Protein AF-A0AAN9YPL6-F1 (afdb_monomer_lite)

Organism: NCBI:txid117547

Radius of gyration: 16.6 Å; chains: 1; bounding box: 45×39×54 Å

Secondary structure (DSSP, 8-state):
--PPP----S-EEEEEEEEEEE-SS-EEEEEEEEE-TTSS------STTS---PPPPPEEEEEEEETT-S-S-EEPEE----TTS----TTEEEEEEEEGGGTTSSSEEEEEEEEEEETTTTEEEEEEEEEEESS-S-EEEEEEEEEE---

Sequence (151 aa):
MKAAASTGSLYVWQATDFSFGCGSAACGIGFNVTAPAGYIAPSSSTSTSNPTTSPAPAFDVQCGVQYGVSAPWTDCTPNGAPEGGYETSSDSKVQVRWDAGNGTAPPYRVRVSHTWYDGAAGARWNATGEGSSAGAADFEVRGTRLVGEVT

Foldseek 3Di:
DDPDPDPAFQFKKKKFQWDWDDDPPWIKIKIKIWDAWQSPPFDPDPDPPDFTDDTHAIAIWIAMDIFPDPDQKAWTHGPDAPPPDDPPPVFKTKIKGWDCPVPSAPFTKMKMKIWGADPVRRWIKIWMFIWTDNPDRMIMTGTDDMDIDDD

Structure (mmCIF, N/CA/C/O backbone):
data_AF-A0AAN9YPL6-F1
#
_entry.id   AF-A0AAN9YPL6-F1
#
loop_
_atom_site.group_PDB
_atom_site.id
_atom_site.type_symbol
_atom_site.label_atom_id
_atom_site.label_alt_id
_atom_site.label_comp_id
_atom_site.label_asym_id
_atom_site.label_entity_id
_atom_site.label_seq_id
_atom_site.pdbx_PDB_ins_code
_atom_site.Cartn_x
_atom_site.Cartn_y
_atom_site.Cartn_z
_atom_site.occupancy
_atom_site.B_iso_or_equiv
_atom_site.auth_seq_id
_atom_site.auth_comp_id
_atom_site.auth_asym_id
_atom_site.auth_atom_id
_atom_site.pdbx_PDB_model_num
ATOM 1 N N . MET A 1 1 ? 21.391 -26.956 12.792 1.00 34.75 1 MET A N 1
ATOM 2 C CA . MET A 1 1 ? 20.987 -25.866 11.877 1.00 34.75 1 MET A CA 1
ATOM 3 C C . MET A 1 1 ? 19.817 -25.154 12.538 1.00 34.75 1 MET A C 1
ATOM 5 O O . MET A 1 1 ? 18.799 -25.791 12.765 1.00 34.75 1 MET A O 1
ATOM 9 N N . LYS A 1 2 ? 20.002 -23.915 13.004 1.00 29.50 2 LYS A N 1
ATOM 10 C CA . LYS A 1 2 ? 18.977 -23.173 13.753 1.00 29.50 2 LYS A CA 1
ATOM 11 C C . LYS A 1 2 ? 18.117 -22.439 12.724 1.00 29.50 2 LYS A C 1
ATOM 13 O O . LYS A 1 2 ? 18.630 -21.555 12.046 1.00 29.50 2 LYS A O 1
ATOM 18 N N . ALA A 1 3 ? 16.867 -22.865 12.551 1.00 34.19 3 ALA A N 1
ATOM 19 C CA . ALA A 1 3 ? 15.905 -22.156 11.718 1.00 34.19 3 ALA A CA 1
ATOM 20 C C . ALA A 1 3 ? 15.784 -20.717 12.241 1.00 34.19 3 ALA A C 1
ATOM 22 O O . ALA A 1 3 ? 15.551 -20.510 13.435 1.00 34.19 3 ALA A O 1
ATOM 23 N N . ALA A 1 4 ? 16.013 -19.733 11.371 1.00 36.88 4 ALA A N 1
ATOM 24 C CA . ALA A 1 4 ? 15.697 -18.350 11.682 1.00 36.88 4 ALA A CA 1
ATOM 25 C C . ALA A 1 4 ? 14.187 -18.284 11.935 1.00 36.88 4 ALA A C 1
ATOM 27 O O . ALA A 1 4 ? 13.402 -18.728 11.099 1.00 36.88 4 ALA A O 1
ATOM 28 N N . ALA A 1 5 ? 13.796 -17.805 13.116 1.00 38.62 5 ALA A N 1
ATOM 29 C CA . ALA A 1 5 ? 12.400 -17.579 13.441 1.00 38.62 5 ALA A CA 1
ATOM 30 C C . ALA A 1 5 ? 11.801 -16.682 12.354 1.00 38.62 5 ALA A C 1
ATOM 32 O O . ALA A 1 5 ? 12.298 -15.581 12.119 1.00 38.62 5 ALA A O 1
ATOM 33 N N . SER A 1 6 ? 10.759 -17.161 11.673 1.00 42.84 6 SER A N 1
ATOM 34 C CA . SER A 1 6 ? 9.918 -16.286 10.873 1.00 42.84 6 SER A CA 1
ATOM 35 C C . SER A 1 6 ? 9.324 -15.273 11.841 1.00 42.84 6 SER A C 1
ATOM 37 O O . SER A 1 6 ? 8.481 -15.631 12.666 1.00 42.84 6 SER A O 1
ATOM 39 N N . THR A 1 7 ? 9.787 -14.030 11.792 1.00 45.25 7 THR A N 1
ATOM 40 C CA . THR A 1 7 ? 9.077 -12.911 12.402 1.00 45.25 7 THR A CA 1
ATOM 41 C C . THR A 1 7 ? 7.713 -12.870 11.716 1.00 45.25 7 THR A C 1
ATOM 43 O O . THR A 1 7 ? 7.602 -12.408 10.583 1.00 45.25 7 THR A O 1
ATOM 46 N N . GLY A 1 8 ? 6.713 -13.517 12.319 1.00 56.34 8 GLY A N 1
ATOM 47 C CA . GLY A 1 8 ? 5.398 -13.702 11.717 1.00 56.34 8 GLY A CA 1
ATOM 48 C C . GLY A 1 8 ? 4.782 -12.339 11.437 1.00 56.34 8 GLY A C 1
ATOM 49 O O . GLY A 1 8 ? 4.726 -11.495 12.327 1.00 56.34 8 GLY A O 1
ATOM 50 N N . SER A 1 9 ? 4.370 -12.106 10.195 1.00 67.00 9 SER A N 1
ATOM 51 C CA . SER A 1 9 ? 3.634 -10.901 9.825 1.00 67.00 9 SER A CA 1
ATOM 52 C C . SER A 1 9 ? 2.355 -10.803 10.657 1.00 67.00 9 SER A C 1
ATOM 54 O O . SER A 1 9 ? 1.630 -11.791 10.765 1.00 67.00 9 SER A O 1
ATOM 56 N N . LEU A 1 10 ? 2.075 -9.626 11.224 1.00 82.69 10 LEU A N 1
ATOM 57 C CA . LEU A 1 10 ? 0.911 -9.390 12.092 1.00 82.69 10 LEU A CA 1
ATOM 58 C C . LEU A 1 10 ? -0.420 -9.530 11.338 1.00 82.69 10 LEU A C 1
ATOM 60 O O . LEU A 1 10 ? -1.434 -9.883 11.928 1.00 82.69 10 LEU A O 1
ATOM 64 N N . TYR A 1 11 ? -0.402 -9.230 10.042 1.00 85.75 11 TYR A N 1
ATOM 65 C CA . TYR A 1 11 ? -1.523 -9.315 9.110 1.00 85.75 11 TYR A CA 1
ATOM 66 C C . TYR A 1 11 ? -0.977 -9.392 7.680 1.00 85.75 11 TYR A C 1
ATOM 68 O O . TYR A 1 11 ? 0.217 -9.176 7.444 1.00 85.75 11 TYR A O 1
ATOM 76 N N . VAL A 1 12 ? -1.849 -9.694 6.721 1.00 91.75 12 VAL A N 1
ATOM 77 C CA . VAL A 1 12 ? -1.531 -9.706 5.289 1.00 91.75 12 VAL A CA 1
ATOM 78 C C . VAL A 1 12 ? -2.610 -8.924 4.549 1.00 91.75 12 VAL A C 1
ATOM 80 O O . VAL A 1 12 ? -3.797 -9.164 4.762 1.00 91.75 12 VAL A O 1
ATOM 83 N N . TRP A 1 13 ? -2.194 -8.000 3.689 1.00 94.50 13 TRP A N 1
ATOM 84 C CA . TRP A 1 13 ? -3.057 -7.345 2.710 1.00 94.50 13 TRP A CA 1
ATOM 85 C C . TRP A 1 13 ? -2.767 -7.919 1.332 1.00 94.50 13 TRP A C 1
ATOM 87 O O . TRP A 1 13 ? -1.606 -8.161 0.985 1.00 94.50 13 TRP A O 1
ATOM 97 N N . GLN A 1 14 ? -3.823 -8.148 0.561 1.00 95.69 14 GLN A N 1
ATOM 98 C CA . GLN A 1 14 ? -3.692 -8.690 -0.785 1.00 95.69 14 GLN A CA 1
ATOM 99 C C . GLN A 1 14 ? -3.526 -7.541 -1.766 1.00 95.69 14 GLN A C 1
ATOM 101 O O . GLN A 1 14 ? -4.366 -6.637 -1.793 1.00 95.69 14 GLN A O 1
ATOM 106 N N . ALA A 1 15 ? -2.444 -7.577 -2.545 1.00 96.75 15 ALA A N 1
ATOM 107 C CA . ALA A 1 15 ? -2.228 -6.667 -3.652 1.00 96.75 15 ALA A CA 1
ATOM 108 C C . ALA A 1 15 ? -2.426 -7.394 -4.984 1.00 96.75 15 ALA A C 1
ATOM 110 O O . ALA A 1 15 ? -1.935 -8.507 -5.166 1.00 96.75 15 ALA A O 1
ATOM 111 N N . THR A 1 16 ? -3.155 -6.758 -5.893 1.00 97.06 16 THR A N 1
ATOM 112 C CA . THR A 1 16 ? -3.575 -7.312 -7.188 1.00 97.06 16 THR A CA 1
ATOM 113 C C . THR A 1 16 ? -3.379 -6.280 -8.293 1.00 97.06 16 THR A C 1
ATOM 115 O O . THR A 1 16 ? -3.087 -5.110 -8.020 1.00 97.06 16 THR A O 1
ATOM 118 N N . ASP A 1 17 ? -3.517 -6.712 -9.546 1.00 95.94 17 ASP A N 1
ATOM 119 C CA . ASP A 1 17 ? -3.423 -5.852 -10.732 1.00 95.94 17 ASP A CA 1
ATOM 120 C C . ASP A 1 17 ? -2.121 -5.036 -10.789 1.00 95.94 17 ASP A C 1
ATOM 122 O O . ASP A 1 17 ? -2.094 -3.871 -11.202 1.00 95.94 17 ASP A O 1
ATOM 126 N N . PHE A 1 18 ? -1.016 -5.641 -10.346 1.00 96.56 18 PHE A N 1
ATOM 127 C CA . PHE A 1 18 ? 0.280 -4.986 -10.364 1.00 96.56 18 PHE A CA 1
ATOM 128 C C . PHE A 1 18 ? 0.679 -4.598 -11.787 1.00 96.56 18 PHE A C 1
ATOM 130 O O . PHE A 1 18 ? 0.696 -5.408 -12.717 1.00 96.56 18 PHE A O 1
ATOM 137 N N . SER A 1 19 ? 1.094 -3.348 -11.925 1.00 95.75 19 SER A N 1
ATOM 138 C CA . SER A 1 19 ? 1.607 -2.771 -13.152 1.00 95.75 19 SER A CA 1
ATOM 139 C C . SER A 1 19 ? 2.871 -1.971 -12.866 1.00 95.75 19 SER A C 1
ATOM 141 O O . SER A 1 19 ? 3.010 -1.310 -11.836 1.00 95.75 19 SER A O 1
ATOM 143 N N . PHE A 1 20 ? 3.802 -2.027 -13.812 1.00 94.00 20 PHE A N 1
ATOM 144 C CA . PHE A 1 20 ? 5.001 -1.203 -13.840 1.00 94.00 20 PHE A CA 1
ATOM 145 C C . PHE A 1 20 ? 5.134 -0.592 -15.231 1.00 94.00 20 PHE A C 1
ATOM 147 O O . PHE A 1 20 ? 4.947 -1.275 -16.239 1.00 94.00 20 PHE A O 1
ATOM 154 N N . GLY A 1 21 ? 5.493 0.686 -15.288 1.00 92.06 21 GLY A N 1
ATOM 155 C CA . GLY A 1 21 ? 5.748 1.371 -16.547 1.00 92.06 21 GLY A CA 1
ATOM 156 C C . GLY A 1 21 ? 6.760 2.491 -16.380 1.00 92.06 21 GLY A C 1
ATOM 157 O O . GLY A 1 21 ? 6.779 3.175 -15.360 1.00 92.06 21 GLY A O 1
ATOM 158 N N . CYS A 1 22 ? 7.587 2.699 -17.400 1.00 90.81 22 CYS A N 1
ATOM 159 C CA . CYS A 1 22 ? 8.488 3.842 -17.487 1.00 90.81 22 CYS A CA 1
ATOM 160 C C . CYS A 1 22 ? 8.120 4.699 -18.693 1.00 90.81 22 CYS A C 1
ATOM 162 O O . CYS A 1 22 ? 8.121 4.221 -19.826 1.00 90.81 22 CYS A O 1
ATOM 164 N N . GLY A 1 23 ? 7.810 5.968 -18.436 1.00 85.44 23 GLY A N 1
ATOM 165 C CA . GLY A 1 23 ? 7.742 6.999 -19.463 1.00 85.44 23 GLY A CA 1
ATOM 166 C C . GLY A 1 23 ? 9.104 7.658 -19.681 1.00 85.44 23 GLY A C 1
ATOM 167 O O . GLY A 1 23 ? 10.095 7.320 -19.037 1.00 85.44 23 GLY A O 1
ATOM 168 N N . SER A 1 24 ? 9.142 8.661 -20.557 1.00 81.38 24 SER A N 1
ATOM 169 C CA . SER A 1 24 ? 10.351 9.448 -20.840 1.00 81.38 24 SER A CA 1
ATOM 170 C C . SER A 1 24 ? 10.853 10.280 -19.651 1.00 81.38 24 SER A C 1
ATOM 172 O O . SER A 1 24 ? 12.016 10.671 -19.644 1.00 81.38 24 SER A O 1
ATOM 174 N N . ALA A 1 25 ? 9.996 10.553 -18.660 1.00 81.19 25 ALA A N 1
ATOM 175 C CA . ALA A 1 25 ? 10.313 11.406 -17.513 1.00 81.19 25 ALA A CA 1
ATOM 176 C C . ALA A 1 25 ? 10.398 10.659 -16.169 1.00 81.19 25 ALA A C 1
ATOM 178 O O . ALA A 1 25 ? 11.125 11.099 -15.282 1.00 81.19 25 ALA A O 1
ATOM 179 N N . ALA A 1 26 ? 9.663 9.557 -15.992 1.00 85.94 26 ALA A N 1
ATOM 180 C CA . ALA A 1 26 ? 9.603 8.830 -14.725 1.00 85.94 26 ALA A CA 1
ATOM 181 C C . ALA A 1 26 ? 9.116 7.389 -14.914 1.00 85.94 26 ALA A C 1
ATOM 183 O O . ALA A 1 26 ? 8.403 7.079 -15.872 1.00 85.94 26 ALA A O 1
ATOM 184 N N . CYS A 1 27 ? 9.456 6.532 -13.952 1.00 91.50 27 CYS A N 1
ATOM 185 C CA . CYS A 1 27 ? 8.850 5.215 -13.795 1.00 91.50 27 CYS A CA 1
ATOM 186 C C . CYS A 1 27 ? 7.772 5.251 -12.716 1.00 91.50 27 CYS A C 1
ATOM 188 O O . CYS A 1 27 ? 7.871 6.021 -11.763 1.00 91.50 27 CYS A O 1
ATOM 190 N N . GLY A 1 28 ? 6.759 4.410 -12.856 1.00 92.31 28 GLY A N 1
ATOM 191 C CA . GLY A 1 28 ? 5.653 4.276 -11.923 1.00 92.31 28 GLY A CA 1
ATOM 192 C C . GLY A 1 28 ? 5.307 2.814 -11.692 1.00 92.31 28 GLY A C 1
ATOM 193 O O . GLY A 1 28 ? 5.520 1.967 -12.564 1.00 92.31 28 GLY A O 1
ATOM 194 N N . ILE A 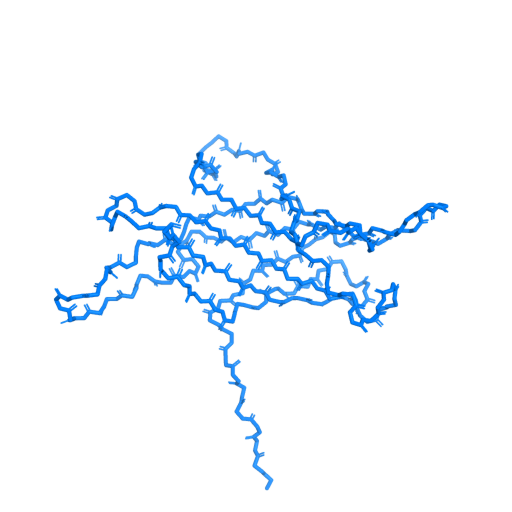1 29 ? 4.761 2.548 -10.514 1.00 93.44 29 ILE A N 1
ATOM 195 C CA . ILE A 1 29 ? 4.060 1.306 -10.204 1.00 93.44 29 ILE A CA 1
ATOM 196 C C . ILE A 1 29 ? 2.625 1.624 -9.804 1.00 93.44 29 ILE A C 1
ATOM 198 O O . ILE A 1 29 ? 2.368 2.670 -9.199 1.00 93.44 29 ILE A O 1
ATOM 202 N N . GLY A 1 30 ? 1.717 0.710 -10.125 1.00 95.00 30 GLY A N 1
ATOM 203 C CA . GLY A 1 30 ? 0.318 0.760 -9.721 1.00 95.00 30 GLY A CA 1
ATOM 204 C C . GLY A 1 30 ? -0.185 -0.623 -9.329 1.00 95.00 30 GLY A C 1
ATOM 205 O O . GLY A 1 30 ? 0.265 -1.612 -9.902 1.00 95.00 30 GLY A O 1
ATOM 206 N N . PHE A 1 31 ? -1.067 -0.699 -8.339 1.00 97.06 31 PHE A N 1
ATOM 207 C CA . PHE A 1 31 ? -1.710 -1.939 -7.894 1.00 97.06 31 PHE A CA 1
ATOM 208 C C . PHE A 1 31 ? -2.954 -1.618 -7.062 1.00 97.06 31 PHE A C 1
ATOM 210 O O . PHE A 1 31 ? -3.051 -0.541 -6.469 1.00 97.06 31 PHE A O 1
ATOM 217 N N . ASN A 1 32 ? -3.875 -2.568 -6.974 1.00 96.06 32 ASN A N 1
ATOM 218 C CA . ASN A 1 32 ? -4.965 -2.546 -6.007 1.00 96.06 32 ASN A CA 1
ATOM 219 C C . ASN A 1 32 ? -4.504 -3.188 -4.704 1.00 96.06 32 ASN A C 1
ATOM 221 O O . ASN A 1 32 ? -3.730 -4.142 -4.736 1.00 96.06 32 ASN A O 1
ATOM 225 N N . VAL A 1 33 ? -4.958 -2.687 -3.557 1.00 95.50 33 VAL A N 1
ATOM 226 C CA . VAL A 1 33 ? -4.706 -3.319 -2.258 1.00 95.50 33 VAL A CA 1
ATOM 227 C C . VAL A 1 33 ? -5.967 -3.328 -1.412 1.00 95.50 33 VAL A C 1
ATOM 229 O O . VAL A 1 33 ? -6.653 -2.315 -1.270 1.00 95.50 33 VAL A O 1
ATOM 232 N N . THR A 1 34 ? -6.251 -4.492 -0.837 1.00 93.69 34 THR A N 1
ATOM 233 C CA . THR A 1 34 ? -7.470 -4.731 -0.067 1.00 93.69 34 THR A CA 1
ATOM 234 C C . THR A 1 34 ? -7.163 -5.313 1.304 1.00 93.69 34 THR A C 1
ATOM 236 O O . THR A 1 34 ? -6.220 -6.096 1.489 1.00 93.69 34 THR A O 1
ATOM 239 N N . ALA A 1 35 ? -7.995 -4.947 2.276 1.00 90.62 35 ALA A N 1
ATOM 240 C CA . ALA A 1 35 ? -8.044 -5.610 3.568 1.00 90.62 35 ALA A CA 1
ATOM 241 C C . ALA A 1 35 ? -9.487 -5.706 4.079 1.00 90.62 35 ALA A C 1
ATOM 243 O O . ALA A 1 35 ? -10.236 -4.727 3.995 1.00 90.62 35 ALA A O 1
ATOM 244 N N . PRO A 1 36 ? -9.884 -6.855 4.655 1.00 88.19 36 PRO A N 1
ATOM 245 C CA . PRO A 1 36 ? -11.177 -6.982 5.312 1.00 88.19 36 PRO A CA 1
ATOM 246 C C . PRO A 1 36 ? -11.200 -6.190 6.624 1.00 88.19 36 PRO A C 1
ATOM 248 O O . PRO A 1 36 ? -10.163 -5.963 7.245 1.00 88.19 36 PRO A O 1
ATOM 251 N N . ALA A 1 37 ? -12.389 -5.823 7.098 1.00 85.25 37 ALA A N 1
ATOM 252 C CA . ALA A 1 37 ? -12.533 -5.231 8.424 1.00 85.25 37 ALA A CA 1
ATOM 253 C C . ALA A 1 37 ? -12.012 -6.197 9.502 1.00 85.25 37 ALA A C 1
ATOM 255 O O . ALA A 1 37 ? -12.169 -7.414 9.394 1.00 85.25 37 ALA A O 1
ATOM 256 N N . GLY A 1 38 ? -11.380 -5.655 10.542 1.00 83.31 38 GLY A N 1
ATOM 257 C CA . GLY A 1 38 ? -10.793 -6.443 11.623 1.00 83.31 38 GLY A CA 1
ATOM 258 C C . GLY A 1 38 ? -9.532 -7.218 11.229 1.00 83.31 38 GLY A C 1
ATOM 259 O O . GLY A 1 38 ? -9.132 -8.108 11.976 1.00 83.31 38 GLY A O 1
ATOM 260 N N . TYR A 1 39 ? -8.876 -6.883 10.104 1.00 83.81 39 TYR A N 1
ATOM 261 C CA . TYR A 1 39 ? -7.593 -7.498 9.712 1.00 83.81 39 TYR A CA 1
ATOM 262 C C . TYR A 1 39 ? -6.506 -7.351 10.794 1.00 83.81 39 TYR A C 1
ATOM 264 O O . TYR A 1 39 ? -5.559 -8.132 10.842 1.00 83.81 39 TYR A O 1
ATOM 272 N N . ILE A 1 40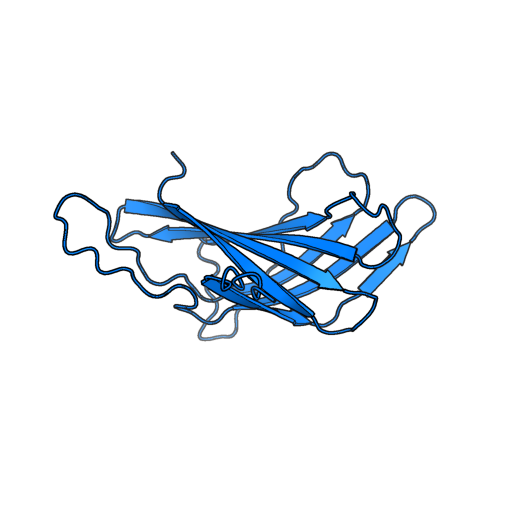 ? -6.662 -6.365 11.679 1.00 81.06 40 ILE A N 1
ATOM 273 C CA . ILE A 1 40 ? -6.022 -6.315 12.990 1.00 81.06 40 ILE A CA 1
ATOM 274 C C . ILE A 1 40 ? -7.097 -6.639 14.022 1.00 81.06 40 ILE A C 1
ATOM 276 O O . ILE A 1 40 ? -8.067 -5.890 14.174 1.00 81.06 40 ILE A O 1
ATOM 280 N N . ALA A 1 41 ? -6.911 -7.759 14.721 1.00 67.44 41 ALA A N 1
ATOM 281 C CA . ALA A 1 41 ? -7.800 -8.155 15.799 1.00 67.44 41 ALA A CA 1
ATOM 282 C C . ALA A 1 41 ? -7.755 -7.114 16.933 1.00 67.44 41 ALA A C 1
ATOM 284 O O . ALA A 1 41 ? -6.672 -6.606 17.250 1.00 67.44 41 ALA A O 1
ATOM 285 N N . PRO A 1 42 ? -8.896 -6.814 17.576 1.00 62.56 42 PRO A N 1
ATOM 286 C CA . PRO A 1 42 ? -8.912 -5.964 18.756 1.00 62.56 42 PRO A CA 1
ATOM 287 C C . PRO A 1 42 ? -8.040 -6.607 19.837 1.00 62.56 42 PRO A C 1
ATOM 289 O O . PRO A 1 42 ? -8.267 -7.749 20.243 1.00 62.56 42 PRO A O 1
ATOM 292 N N . SER A 1 43 ? -7.009 -5.894 20.288 1.00 60.47 43 SER A N 1
ATOM 293 C CA . SER A 1 43 ? -6.183 -6.380 21.388 1.00 60.47 43 SER A CA 1
ATOM 294 C C . SER A 1 43 ? -6.891 -6.064 22.705 1.00 60.47 43 SER A C 1
ATOM 296 O O . SER A 1 43 ? -7.060 -4.908 23.088 1.00 60.47 43 SER A O 1
ATOM 298 N N . SER A 1 44 ? -7.365 -7.099 23.398 1.00 45.25 44 SER A N 1
ATOM 299 C CA . SER A 1 44 ? -7.909 -6.964 24.747 1.00 45.25 44 SER A CA 1
ATOM 300 C C . SER A 1 44 ? -6.751 -6.938 25.745 1.00 45.25 44 SER A C 1
ATOM 302 O O . SER A 1 44 ? -6.416 -7.965 26.340 1.00 45.25 44 SER A O 1
ATOM 304 N N . SER A 1 45 ? -6.082 -5.799 25.924 1.00 45.28 45 SER A N 1
ATOM 305 C CA . SER A 1 45 ? -5.162 -5.678 27.057 1.00 45.28 45 SER A CA 1
ATOM 306 C C . SER A 1 45 ? -5.977 -5.510 28.337 1.00 45.28 45 SER A C 1
ATOM 308 O O . SER A 1 45 ? -6.610 -4.479 28.542 1.00 45.28 45 SER A O 1
ATOM 310 N N . THR A 1 46 ? -5.934 -6.501 29.226 1.00 46.38 46 THR A N 1
ATOM 311 C CA . THR A 1 46 ? -6.565 -6.497 30.564 1.00 46.38 46 THR A CA 1
ATOM 312 C C . THR A 1 46 ? -5.899 -5.510 31.542 1.00 46.38 46 THR A C 1
ATOM 314 O O . THR A 1 46 ? -6.028 -5.633 32.757 1.00 46.38 46 THR A O 1
ATOM 317 N N . SER A 1 47 ? -5.147 -4.538 31.030 1.00 46.75 47 SER A N 1
ATOM 318 C CA . SER A 1 47 ? -4.452 -3.518 31.804 1.00 46.75 47 SER A CA 1
ATOM 319 C C . SER A 1 47 ? -5.186 -2.198 31.617 1.00 46.75 47 SER A C 1
ATOM 321 O O . SER A 1 47 ? -5.231 -1.660 30.515 1.00 46.75 47 SER A O 1
ATOM 323 N N . THR A 1 48 ? -5.746 -1.687 32.712 1.00 51.25 48 THR A N 1
ATOM 324 C CA . THR A 1 48 ? -6.622 -0.507 32.860 1.00 51.25 48 THR A CA 1
ATOM 325 C C . THR A 1 48 ? -6.023 0.828 32.369 1.00 51.25 48 THR A C 1
ATOM 327 O O . THR A 1 48 ? -6.575 1.889 32.630 1.00 51.25 48 THR A O 1
ATOM 330 N N . SER A 1 49 ? -4.889 0.801 31.671 1.00 51.25 49 SER A N 1
ATOM 331 C CA . SER A 1 49 ? -4.127 1.968 31.219 1.00 51.25 49 SER A CA 1
ATOM 332 C C . SER A 1 49 ? -3.750 1.935 29.735 1.00 51.25 49 SER A C 1
ATOM 334 O O . SER A 1 49 ? -3.003 2.804 29.298 1.00 51.25 49 SER A O 1
ATOM 336 N N . ASN A 1 50 ? -4.204 0.943 28.964 1.00 46.38 50 ASN A N 1
ATOM 337 C CA . ASN A 1 50 ? -3.846 0.804 27.553 1.00 46.38 50 ASN A CA 1
ATOM 338 C C . ASN A 1 50 ? -5.125 0.829 26.692 1.00 46.38 50 ASN A C 1
ATOM 340 O O . ASN A 1 50 ? -6.062 0.086 27.001 1.00 46.38 50 ASN A O 1
ATOM 344 N N . PRO A 1 51 ? -5.222 1.702 25.670 1.00 52.31 51 PRO A N 1
ATOM 345 C CA . PRO A 1 51 ? -6.440 1.851 24.885 1.00 52.31 51 PRO A CA 1
ATOM 346 C C . PRO A 1 51 ? -6.815 0.537 24.198 1.00 52.31 51 PRO A C 1
ATOM 348 O O . PRO A 1 51 ? -5.980 -0.143 23.603 1.00 52.31 51 PRO A O 1
ATOM 351 N N . THR A 1 52 ? -8.099 0.188 24.281 1.00 56.34 5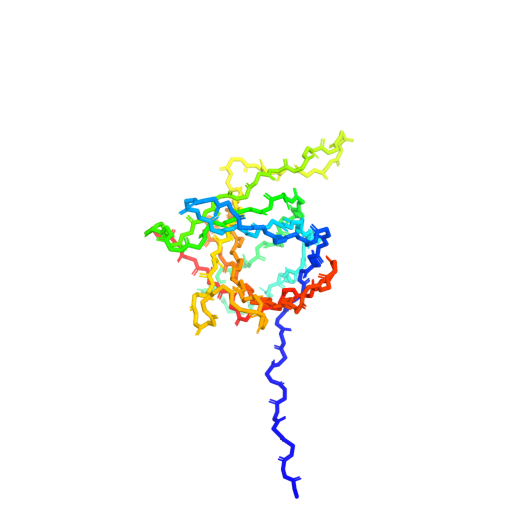2 THR A N 1
ATOM 352 C CA . THR A 1 52 ? -8.678 -0.910 23.503 1.00 56.34 52 THR A CA 1
ATOM 353 C C . THR A 1 52 ? -8.620 -0.515 22.031 1.00 56.34 52 THR A C 1
ATOM 355 O O . THR A 1 52 ? -9.163 0.518 21.664 1.00 56.34 52 THR A O 1
ATOM 358 N N . THR A 1 53 ? -7.938 -1.293 21.193 1.00 62.66 53 THR A N 1
ATOM 359 C CA . THR A 1 53 ? -7.905 -1.047 19.745 1.00 62.66 53 THR A CA 1
ATOM 360 C C . THR A 1 53 ? -9.245 -1.455 19.138 1.00 62.66 53 THR A C 1
ATOM 362 O O . THR A 1 53 ? -9.571 -2.645 19.155 1.00 62.66 53 THR A O 1
ATOM 365 N N . SER A 1 54 ? -10.017 -0.519 18.583 1.00 68.75 54 SER A N 1
ATOM 366 C CA . SER A 1 54 ? -11.144 -0.868 17.712 1.00 68.75 54 SER A CA 1
ATOM 367 C C . SER A 1 54 ? -10.648 -1.629 16.484 1.00 68.75 54 SER A C 1
ATOM 369 O O . SER A 1 54 ? -9.543 -1.362 15.994 1.00 68.75 54 SER A O 1
ATOM 371 N N . PRO A 1 55 ? -11.450 -2.576 15.963 1.00 77.31 55 PRO A N 1
ATOM 372 C CA . PRO A 1 55 ? -11.082 -3.317 14.767 1.00 77.31 55 PRO A CA 1
ATOM 373 C C . PRO A 1 55 ? -10.794 -2.345 13.622 1.00 77.31 55 PRO A C 1
ATOM 375 O O . PRO A 1 55 ? -11.551 -1.402 13.388 1.00 77.31 55 PRO A O 1
ATOM 378 N N . ALA A 1 56 ? -9.692 -2.574 12.911 1.00 83.62 56 ALA A N 1
ATOM 379 C CA . ALA A 1 56 ? -9.336 -1.738 11.773 1.00 83.62 56 ALA A CA 1
ATOM 380 C C . ALA A 1 56 ? -10.438 -1.810 10.695 1.00 83.62 56 ALA A C 1
ATOM 382 O O . ALA A 1 56 ? -10.923 -2.912 10.413 1.00 83.62 56 ALA A O 1
ATOM 383 N N . PRO A 1 57 ? -10.848 -0.685 10.081 1.00 86.19 57 PRO A N 1
ATOM 384 C CA . PRO A 1 57 ? -11.863 -0.708 9.036 1.00 86.19 57 PRO A CA 1
ATOM 385 C C . PRO A 1 57 ? -11.356 -1.450 7.794 1.00 86.19 57 PRO A C 1
ATOM 387 O O . PRO A 1 57 ? -10.148 -1.579 7.571 1.00 86.19 57 PRO A O 1
ATOM 390 N N . ALA A 1 58 ? -12.293 -1.955 6.993 1.00 88.62 58 ALA A N 1
ATOM 391 C CA . ALA A 1 58 ? -11.969 -2.495 5.678 1.00 88.62 58 ALA A CA 1
ATOM 392 C C . ALA A 1 58 ? -11.491 -1.374 4.749 1.00 88.62 58 ALA A C 1
ATOM 394 O O . ALA A 1 58 ? -11.916 -0.227 4.891 1.00 88.62 58 ALA A O 1
ATOM 395 N N . PHE A 1 59 ? -10.669 -1.720 3.763 1.00 89.62 59 PHE A N 1
ATOM 396 C CA . PHE A 1 59 ? -10.340 -0.813 2.669 1.00 89.62 59 PHE A CA 1
ATOM 397 C C . PHE A 1 59 ? -10.176 -1.573 1.354 1.00 89.62 59 PHE A C 1
ATOM 399 O O . PHE A 1 59 ? -9.741 -2.728 1.338 1.00 89.62 59 PHE A O 1
ATOM 406 N N . ASP A 1 60 ? -10.488 -0.878 0.266 1.00 92.00 60 ASP A N 1
ATOM 407 C CA . ASP A 1 60 ? -10.205 -1.271 -1.109 1.00 92.00 60 ASP A CA 1
ATOM 408 C C . ASP A 1 60 ? -9.776 -0.021 -1.881 1.00 92.00 60 ASP A C 1
ATOM 410 O O . ASP A 1 60 ? -10.554 0.925 -2.067 1.00 92.00 60 ASP A O 1
ATOM 414 N N . VAL A 1 61 ? -8.496 0.025 -2.243 1.00 92.75 61 VAL A N 1
ATOM 415 C CA . VAL A 1 61 ? -7.883 1.210 -2.836 1.00 92.75 61 VAL A CA 1
ATOM 416 C C . VAL A 1 61 ? -6.955 0.842 -3.986 1.00 92.75 61 VAL A C 1
ATOM 418 O O . VAL A 1 61 ? -6.229 -0.152 -3.943 1.00 92.75 61 VAL A O 1
ATOM 421 N N . GLN A 1 62 ? -6.910 1.722 -4.974 1.00 95.31 62 GLN A N 1
ATOM 422 C CA . GLN A 1 62 ? -5.896 1.772 -6.007 1.00 95.31 62 GLN A CA 1
ATOM 423 C C . GLN A 1 62 ? -4.721 2.631 -5.539 1.00 95.31 62 GLN A C 1
ATOM 425 O O . GLN A 1 62 ? -4.853 3.828 -5.272 1.00 95.31 62 GLN A O 1
ATOM 430 N N . CYS A 1 63 ? -3.543 2.031 -5.464 1.00 94.62 63 CYS A N 1
ATOM 431 C CA . CYS A 1 63 ? -2.304 2.704 -5.113 1.00 94.62 63 CYS A CA 1
ATOM 432 C C . CYS A 1 63 ? -1.448 2.927 -6.362 1.00 94.62 63 CYS A C 1
ATOM 434 O O . CYS A 1 63 ? -1.286 2.032 -7.189 1.00 94.62 63 CYS A O 1
ATOM 436 N N . GLY A 1 64 ? -0.850 4.113 -6.469 1.00 93.31 64 GLY A N 1
ATOM 437 C CA . GLY A 1 64 ? 0.108 4.446 -7.517 1.00 93.31 64 GLY A CA 1
ATOM 438 C C . GLY A 1 64 ? 1.227 5.317 -6.966 1.00 93.31 64 GLY A C 1
ATOM 439 O O . GLY A 1 64 ? 0.971 6.250 -6.208 1.00 93.31 64 GLY A O 1
ATOM 440 N N . VAL A 1 65 ? 2.475 5.013 -7.319 1.00 91.81 65 VAL A N 1
ATOM 441 C CA . VAL A 1 65 ? 3.633 5.803 -6.881 1.00 91.81 65 VAL A CA 1
ATOM 442 C C . VAL A 1 65 ? 4.700 5.857 -7.966 1.00 91.81 65 VAL A C 1
ATOM 444 O O . VAL A 1 65 ? 4.981 4.869 -8.647 1.00 91.81 65 VAL A O 1
ATOM 447 N N . GLN A 1 66 ? 5.292 7.037 -8.132 1.00 90.12 66 GLN A N 1
ATOM 448 C CA . GLN A 1 66 ? 6.378 7.275 -9.075 1.00 90.12 66 GLN A CA 1
ATOM 449 C C . GLN A 1 66 ? 7.740 7.071 -8.407 1.00 90.12 66 GLN A C 1
ATOM 451 O O . GLN A 1 66 ? 7.930 7.358 -7.227 1.00 90.12 66 GLN A O 1
ATOM 456 N N . TYR A 1 67 ? 8.710 6.583 -9.168 1.00 83.81 67 TYR A N 1
ATOM 457 C CA . TYR A 1 67 ? 10.089 6.476 -8.724 1.00 83.81 67 TYR A CA 1
ATOM 458 C C . TYR A 1 67 ? 10.739 7.863 -8.656 1.00 83.81 67 TYR A C 1
ATOM 460 O O . TYR A 1 67 ? 10.599 8.666 -9.576 1.00 83.81 67 TYR A O 1
ATOM 468 N N . GLY A 1 68 ? 11.490 8.132 -7.586 1.00 73.12 68 GLY A N 1
ATOM 469 C CA . GLY A 1 68 ? 12.285 9.356 -7.457 1.00 73.12 68 GLY A CA 1
ATOM 470 C C . GLY A 1 68 ? 11.498 10.624 -7.110 1.00 73.12 68 GLY A C 1
ATOM 471 O O . GLY A 1 68 ? 12.098 11.696 -7.057 1.00 73.12 68 GLY A O 1
ATOM 472 N N . VAL A 1 69 ? 10.190 10.534 -6.833 1.00 68.50 69 VAL A N 1
ATOM 473 C CA . VAL A 1 69 ? 9.450 11.665 -6.254 1.00 68.50 69 VAL A CA 1
ATOM 474 C C . VAL A 1 69 ? 9.854 11.861 -4.794 1.00 68.50 69 VAL A C 1
ATOM 476 O O . VAL A 1 69 ? 10.001 10.906 -4.033 1.00 68.50 69 VAL A O 1
ATOM 479 N N . SER A 1 70 ? 10.051 13.117 -4.398 1.00 57.91 70 SER A N 1
ATOM 480 C CA . SER A 1 70 ? 10.490 13.503 -3.051 1.00 57.91 70 SER A CA 1
ATOM 481 C C . SER A 1 70 ? 9.414 13.324 -1.973 1.00 57.91 70 SER A C 1
ATOM 483 O O . SER A 1 70 ? 9.725 13.411 -0.784 1.00 57.91 70 SER A O 1
ATOM 485 N N . ALA A 1 71 ? 8.160 13.065 -2.360 1.00 62.06 71 ALA A N 1
ATOM 486 C CA . ALA A 1 71 ? 7.081 12.782 -1.424 1.00 62.06 71 ALA A CA 1
ATOM 487 C C . ALA A 1 71 ? 7.297 11.404 -0.765 1.00 62.06 71 ALA A C 1
ATOM 489 O O . ALA A 1 71 ? 7.368 10.393 -1.466 1.00 62.06 71 ALA A O 1
ATOM 490 N N . PRO A 1 72 ? 7.386 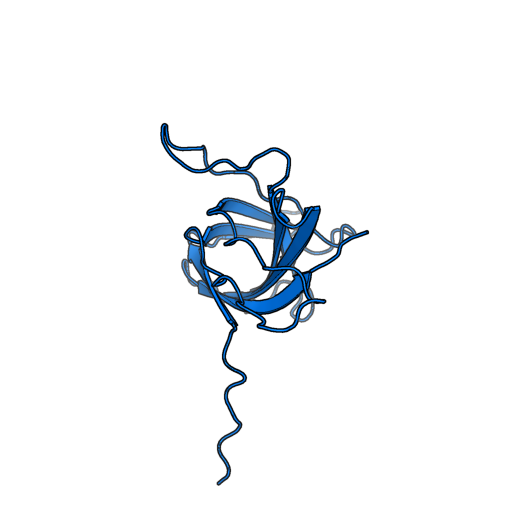11.322 0.576 1.00 76.00 72 PRO A N 1
ATOM 491 C CA . PRO A 1 72 ? 7.674 10.063 1.256 1.00 76.00 72 PRO A CA 1
ATOM 492 C C . PRO A 1 72 ? 6.503 9.074 1.208 1.00 76.00 72 PRO A C 1
ATOM 494 O O . PRO A 1 72 ? 6.737 7.885 1.381 1.00 76.00 72 PRO A O 1
ATOM 497 N N . TRP A 1 73 ? 5.273 9.545 0.983 1.00 90.19 73 TRP A N 1
ATOM 498 C CA . TRP A 1 73 ? 4.051 8.744 0.896 1.00 90.19 73 TRP A CA 1
ATOM 499 C C . TRP A 1 73 ? 3.091 9.380 -0.112 1.00 90.19 73 TRP A C 1
ATOM 501 O O . TRP A 1 73 ? 2.964 10.603 -0.149 1.00 90.19 73 TRP A O 1
ATOM 511 N N . THR A 1 74 ? 2.430 8.555 -0.919 1.00 91.94 74 THR A N 1
ATOM 512 C CA . THR A 1 74 ? 1.416 8.957 -1.903 1.00 91.94 74 THR A CA 1
ATOM 513 C C . THR A 1 74 ? 0.070 8.378 -1.494 1.00 91.94 74 THR A C 1
ATOM 515 O O . THR A 1 74 ? 0.000 7.214 -1.105 1.00 91.94 74 THR A O 1
ATOM 518 N N . ASP A 1 75 ? -0.987 9.179 -1.561 1.00 91.94 75 ASP A N 1
ATOM 519 C CA . ASP A 1 75 ? -2.332 8.748 -1.179 1.00 91.94 75 ASP A CA 1
ATOM 520 C C . ASP A 1 75 ? -2.890 7.764 -2.209 1.00 91.94 75 ASP A C 1
ATOM 522 O O . ASP A 1 75 ? -2.805 8.001 -3.415 1.00 91.94 75 ASP A O 1
ATOM 526 N N . CYS A 1 76 ? -3.449 6.654 -1.732 1.00 93.06 76 CYS A N 1
ATOM 527 C CA . CYS A 1 76 ? -4.167 5.720 -2.587 1.00 93.06 76 CYS A CA 1
ATOM 528 C C . CYS A 1 76 ? -5.607 6.205 -2.792 1.00 93.06 76 CYS A C 1
ATOM 530 O O . CYS A 1 76 ? -6.203 6.830 -1.912 1.00 93.06 76 CYS A O 1
ATOM 532 N N . THR A 1 77 ? -6.165 5.919 -3.963 1.00 91.56 77 THR A N 1
ATOM 533 C CA . THR A 1 77 ? -7.522 6.320 -4.342 1.00 91.56 77 THR A CA 1
ATOM 534 C C . THR A 1 77 ? -8.488 5.175 -4.049 1.00 91.56 77 THR A C 1
ATOM 536 O O . THR A 1 77 ? -8.219 4.062 -4.484 1.00 91.56 77 THR A O 1
ATOM 539 N N . PRO A 1 78 ? -9.603 5.387 -3.335 1.00 89.06 78 PRO A N 1
ATOM 540 C CA . PRO A 1 78 ? -10.613 4.343 -3.157 1.00 89.06 78 PRO A CA 1
ATOM 541 C C . PRO A 1 78 ? -11.157 3.842 -4.502 1.00 89.06 78 PRO A C 1
ATOM 543 O O . PRO A 1 78 ? -11.479 4.657 -5.365 1.00 89.06 78 PRO A O 1
ATOM 546 N N . ASN A 1 79 ? -11.313 2.523 -4.666 1.00 84.69 79 ASN A N 1
ATOM 547 C CA . ASN A 1 79 ? -11.800 1.907 -5.916 1.00 84.69 79 ASN A CA 1
ATOM 548 C C . ASN A 1 79 ? -13.304 2.135 -6.202 1.00 84.69 79 ASN A C 1
ATOM 550 O O . ASN A 1 79 ? -13.814 1.735 -7.245 1.00 84.69 79 ASN A O 1
ATOM 554 N N . GLY A 1 80 ? -14.011 2.829 -5.306 1.00 63.34 80 GLY A N 1
ATOM 555 C CA . GLY A 1 80 ? -15.461 3.015 -5.328 1.00 63.34 80 GLY A CA 1
ATOM 556 C C . GLY A 1 80 ? -16.099 2.223 -4.193 1.00 63.34 80 GLY A C 1
ATOM 557 O O . GLY A 1 80 ? -15.985 1.003 -4.131 1.00 63.34 80 GLY A O 1
ATOM 558 N N . ALA A 1 81 ? -16.744 2.918 -3.256 1.00 48.72 81 ALA A N 1
ATOM 559 C CA . ALA A 1 81 ? -17.479 2.261 -2.183 1.00 48.72 81 ALA A CA 1
ATOM 560 C C . ALA A 1 81 ? -18.650 1.464 -2.793 1.00 48.72 81 ALA A C 1
ATOM 562 O O . ALA A 1 81 ? -19.445 2.053 -3.529 1.00 48.72 81 ALA A O 1
ATOM 563 N N . PRO A 1 82 ? -18.813 0.159 -2.514 1.00 44.53 82 PRO A N 1
ATOM 564 C CA . PRO A 1 82 ? -20.055 -0.522 -2.809 1.00 44.53 82 PRO A CA 1
ATOM 565 C C . PRO A 1 82 ? -21.156 0.131 -1.977 1.00 44.53 82 PRO A C 1
ATOM 567 O O . PRO A 1 82 ? -20.932 0.536 -0.829 1.00 44.53 82 PRO A O 1
ATOM 570 N N . GLU A 1 83 ? -22.355 0.200 -2.554 1.00 41.19 83 GLU A N 1
ATOM 571 C CA . GLU A 1 83 ? -23.597 0.459 -1.829 1.00 41.19 83 GLU A CA 1
ATOM 572 C C . GLU A 1 83 ? -23.745 -0.601 -0.720 1.00 41.19 83 GLU A C 1
ATOM 574 O O . GLU A 1 83 ? -24.299 -1.675 -0.935 1.00 41.19 83 GLU A O 1
ATOM 579 N N . GLY A 1 84 ? -23.165 -0.350 0.457 1.00 45.84 84 GLY A N 1
ATOM 580 C CA . GLY A 1 84 ? -23.210 -1.269 1.597 1.00 45.84 84 GLY A CA 1
ATOM 581 C C . GLY A 1 84 ? -21.884 -1.611 2.277 1.00 45.84 84 GLY A C 1
ATOM 582 O O . GLY A 1 84 ? -21.920 -2.352 3.256 1.00 45.84 84 GLY A O 1
ATOM 583 N N . GLY A 1 85 ? -20.736 -1.073 1.855 1.00 49.75 85 GLY A N 1
ATOM 584 C CA . GLY A 1 85 ? -19.547 -1.144 2.710 1.00 49.75 85 GLY A CA 1
ATOM 585 C C . GLY A 1 85 ? -18.213 -1.062 1.998 1.00 49.75 85 GLY A C 1
ATOM 586 O O . GLY A 1 85 ? -17.670 -2.091 1.646 1.00 49.75 85 GLY A O 1
ATOM 587 N N . TYR A 1 86 ? -17.676 0.150 1.889 1.00 49.16 86 TYR A N 1
ATOM 588 C CA . TYR A 1 86 ? -16.302 0.499 2.265 1.00 49.16 86 TYR A CA 1
ATOM 589 C C . TYR A 1 86 ? -16.364 1.987 2.600 1.00 49.16 86 TYR A C 1
ATOM 591 O O . TYR A 1 86 ? -16.203 2.839 1.730 1.00 49.16 86 TYR A O 1
ATOM 599 N N . GLU A 1 87 ? -16.693 2.324 3.847 1.00 42.31 87 GLU A N 1
ATOM 600 C CA . GLU A 1 87 ? -16.474 3.694 4.288 1.00 42.31 87 GLU A CA 1
ATOM 601 C C . GLU A 1 87 ? -14.968 3.869 4.460 1.00 42.31 87 GLU A C 1
ATOM 603 O O . GLU A 1 87 ? -14.404 3.556 5.508 1.00 42.31 87 GLU A O 1
ATOM 608 N N . THR A 1 88 ? -14.304 4.438 3.454 1.00 48.25 88 THR A N 1
ATOM 609 C CA . THR A 1 88 ? -13.260 5.402 3.791 1.00 48.25 88 THR A CA 1
ATOM 610 C C . THR A 1 88 ? -13.993 6.560 4.448 1.00 48.25 88 THR A C 1
ATOM 612 O O . THR A 1 88 ? -14.364 7.532 3.786 1.00 48.25 88 THR A O 1
ATOM 615 N N . SER A 1 89 ? -14.306 6.420 5.741 1.00 52.94 89 SER A N 1
ATOM 616 C CA . SER A 1 89 ? -14.703 7.572 6.533 1.00 52.94 89 SER A CA 1
ATOM 617 C C . SER A 1 89 ? -13.614 8.626 6.331 1.00 52.94 89 SER A C 1
ATOM 619 O O . SER A 1 89 ? -12.459 8.291 6.049 1.00 52.94 89 SER A O 1
ATOM 621 N N . SER A 1 90 ? -13.942 9.906 6.471 1.00 57.53 90 SER A N 1
ATOM 622 C CA . SER A 1 90 ? -12.960 11.000 6.411 1.00 57.53 90 SER A CA 1
ATOM 623 C C . SER A 1 90 ? -11.734 10.796 7.321 1.00 57.53 90 SER A C 1
ATOM 625 O O . SER A 1 90 ? -10.746 11.516 7.194 1.00 57.53 90 SER A O 1
ATOM 627 N N . ASP A 1 91 ? -11.793 9.805 8.212 1.00 73.06 91 ASP A N 1
ATOM 628 C CA . ASP A 1 91 ? -10.782 9.449 9.185 1.00 73.06 91 ASP A CA 1
ATOM 629 C C . ASP A 1 91 ? -10.010 8.154 8.872 1.00 73.06 91 ASP A C 1
ATOM 631 O O . ASP A 1 91 ? -9.162 7.778 9.680 1.00 73.06 91 ASP A O 1
ATOM 635 N N . SER A 1 92 ? -10.260 7.475 7.742 1.00 83.94 92 SER A N 1
ATOM 636 C CA . SER A 1 92 ? -9.463 6.337 7.250 1.00 83.94 92 SER A CA 1
ATOM 637 C C . SER A 1 92 ? -8.708 6.704 5.972 1.00 83.94 92 SER A C 1
ATOM 639 O O . SER A 1 92 ? -9.257 7.289 5.039 1.00 83.94 92 SER A O 1
ATOM 641 N N . LYS A 1 93 ? -7.417 6.368 5.928 1.00 90.12 93 LYS A N 1
ATOM 642 C CA . LYS A 1 93 ? -6.517 6.737 4.835 1.00 90.12 93 LYS A CA 1
ATOM 643 C C . LYS A 1 93 ? -5.499 5.640 4.560 1.00 90.12 93 LYS A C 1
ATOM 645 O O . LYS A 1 93 ? -4.834 5.168 5.482 1.00 90.12 93 LYS A O 1
ATOM 650 N N . VAL A 1 94 ? -5.326 5.298 3.284 1.00 93.25 94 VAL A 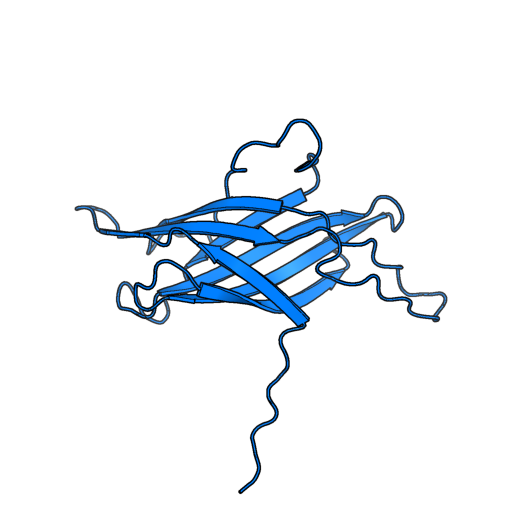N 1
ATOM 651 C CA . VAL A 1 94 ? -4.275 4.388 2.817 1.00 93.25 94 VAL A CA 1
ATOM 652 C C . VAL A 1 94 ? -3.269 5.157 1.970 1.00 93.25 94 VAL A C 1
ATOM 654 O O . VAL A 1 94 ? -3.642 5.971 1.124 1.00 93.25 94 VAL A O 1
ATOM 657 N N . GLN A 1 95 ? -1.984 4.917 2.211 1.00 94.75 95 GLN A N 1
ATOM 658 C CA . GLN A 1 95 ? -0.892 5.540 1.472 1.00 94.75 95 GLN A CA 1
ATOM 659 C C . GLN A 1 95 ? 0.145 4.498 1.069 1.00 94.75 95 GLN A C 1
ATOM 661 O O . GLN A 1 95 ? 0.342 3.494 1.755 1.00 94.75 95 GLN A O 1
ATOM 666 N N . VAL A 1 96 ? 0.848 4.765 -0.025 1.00 94.56 96 VAL A N 1
ATOM 667 C CA . VAL A 1 96 ? 1.903 3.915 -0.572 1.00 94.56 96 VAL A CA 1
ATOM 668 C C . VAL A 1 96 ? 3.213 4.682 -0.696 1.00 94.56 96 VAL A C 1
ATOM 670 O O . VAL A 1 96 ? 3.248 5.883 -0.963 1.00 94.56 96 VAL A O 1
ATOM 673 N N . ARG A 1 97 ? 4.317 3.963 -0.534 1.00 93.06 97 ARG A N 1
ATOM 674 C CA . ARG A 1 97 ? 5.668 4.435 -0.803 1.00 93.06 97 ARG A CA 1
ATOM 675 C C . ARG A 1 97 ? 6.423 3.389 -1.609 1.00 93.06 97 ARG A C 1
ATOM 677 O O . ARG A 1 97 ? 6.416 2.212 -1.254 1.00 93.06 97 ARG A O 1
ATOM 684 N N . TRP A 1 98 ? 7.148 3.832 -2.630 1.00 91.44 98 TRP A N 1
ATOM 685 C CA . TRP A 1 98 ? 8.150 3.004 -3.295 1.00 91.44 98 TRP A CA 1
ATOM 686 C C . TRP A 1 98 ? 9.440 2.997 -2.468 1.00 91.44 98 TRP A C 1
ATOM 688 O O . TRP A 1 98 ? 10.018 4.050 -2.181 1.00 91.44 98 TRP A O 1
ATOM 698 N N . ASP A 1 99 ? 9.902 1.811 -2.080 1.00 87.88 99 ASP A N 1
ATOM 699 C CA . ASP A 1 99 ? 11.246 1.635 -1.540 1.00 87.88 99 ASP A CA 1
ATOM 700 C C . ASP A 1 99 ? 12.278 1.572 -2.679 1.00 87.88 99 ASP A C 1
ATOM 702 O O . ASP A 1 99 ? 12.425 0.569 -3.383 1.00 87.88 99 ASP A O 1
ATOM 706 N N . ALA A 1 100 ? 12.982 2.687 -2.869 1.00 77.19 100 ALA A N 1
ATOM 707 C CA . ALA A 1 100 ? 13.954 2.886 -3.936 1.00 77.19 100 ALA A CA 1
ATOM 708 C C . ALA A 1 100 ? 15.255 2.075 -3.767 1.00 77.19 100 ALA A C 1
ATOM 710 O O . ALA A 1 100 ? 16.165 2.246 -4.577 1.00 77.19 100 ALA A O 1
ATOM 711 N N . GLY A 1 101 ? 15.373 1.191 -2.765 1.00 78.69 101 GLY A N 1
ATOM 712 C CA . GLY A 1 101 ? 16.584 0.392 -2.532 1.00 78.69 101 GLY A CA 1
ATOM 713 C C . GLY A 1 101 ? 17.054 -0.435 -3.741 1.00 78.69 101 GLY A C 1
ATOM 714 O O . GLY A 1 101 ? 18.253 -0.624 -3.915 1.00 78.69 101 GLY A O 1
ATOM 715 N N . ASN A 1 102 ? 16.127 -0.858 -4.609 1.00 80.06 102 ASN A N 1
ATOM 716 C CA . ASN A 1 102 ? 16.417 -1.568 -5.867 1.00 80.06 102 ASN A CA 1
ATOM 717 C C . ASN A 1 102 ? 16.316 -0.672 -7.118 1.00 80.06 102 ASN A C 1
ATOM 719 O O . ASN A 1 102 ? 16.368 -1.154 -8.251 1.00 80.06 102 ASN A O 1
ATOM 723 N N . GLY A 1 103 ? 16.135 0.635 -6.938 1.00 84.56 103 GLY A N 1
ATOM 724 C CA . GLY A 1 103 ? 15.859 1.549 -8.035 1.00 84.56 103 GLY A CA 1
ATOM 725 C C . GLY A 1 103 ? 14.566 1.191 -8.775 1.00 84.56 103 GLY A C 1
ATOM 726 O O . GLY A 1 103 ? 13.521 0.948 -8.169 1.00 84.56 103 GLY A O 1
ATOM 727 N N . THR A 1 104 ? 14.667 1.132 -10.102 1.00 86.50 104 THR A N 1
ATOM 728 C CA . THR A 1 104 ? 13.598 0.718 -11.024 1.00 86.50 104 THR A CA 1
ATOM 729 C C . THR A 1 104 ? 13.751 -0.731 -11.502 1.00 86.50 104 THR A C 1
ATOM 731 O O . THR A 1 104 ? 13.070 -1.138 -12.443 1.00 86.50 104 THR A O 1
ATOM 734 N N . ALA A 1 105 ? 14.635 -1.514 -10.875 1.00 87.81 105 ALA A N 1
ATOM 735 C CA . ALA A 1 105 ? 14.815 -2.929 -11.179 1.00 87.81 105 ALA A CA 1
ATOM 736 C C . ALA A 1 105 ? 13.950 -3.811 -10.256 1.00 87.81 105 ALA A C 1
ATOM 738 O O . ALA A 1 105 ? 13.773 -3.484 -9.078 1.00 87.81 105 ALA A O 1
ATOM 739 N N . PRO A 1 106 ? 13.432 -4.949 -10.752 1.00 87.69 106 PRO A N 1
ATOM 740 C CA . PRO A 1 106 ? 12.735 -5.903 -9.905 1.00 87.69 106 PRO A CA 1
ATOM 741 C C . PRO A 1 106 ? 13.694 -6.559 -8.884 1.00 87.69 106 PRO A C 1
ATOM 743 O O . PRO A 1 106 ? 14.885 -6.711 -9.159 1.00 87.69 106 PRO A O 1
ATOM 746 N N . PRO A 1 107 ? 13.188 -7.012 -7.721 1.00 90.56 107 PRO A N 1
ATOM 747 C CA . PRO A 1 107 ? 11.803 -6.878 -7.280 1.00 90.56 107 PRO A CA 1
ATOM 748 C C . PRO A 1 107 ? 11.473 -5.438 -6.863 1.00 90.56 107 PRO A C 1
ATOM 750 O O . PRO A 1 107 ? 12.254 -4.789 -6.160 1.00 90.56 107 PRO A O 1
ATOM 753 N N . TYR A 1 108 ? 10.294 -4.973 -7.273 1.00 91.06 108 TYR A N 1
ATOM 754 C CA . TYR A 1 108 ? 9.737 -3.672 -6.919 1.00 91.06 108 TYR A CA 1
ATOM 755 C C . TYR A 1 108 ? 9.214 -3.735 -5.491 1.00 91.06 108 TYR A C 1
ATOM 757 O O . TYR A 1 108 ? 8.283 -4.487 -5.206 1.00 91.06 108 TYR A O 1
ATOM 765 N N . ARG A 1 109 ? 9.843 -2.987 -4.584 1.00 92.62 109 ARG A N 1
ATOM 766 C CA . ARG A 1 109 ? 9.513 -2.994 -3.157 1.00 92.62 109 ARG A CA 1
ATOM 767 C C . ARG A 1 109 ? 8.617 -1.818 -2.813 1.00 92.62 109 ARG A C 1
ATOM 769 O O . ARG A 1 109 ? 8.906 -0.677 -3.176 1.00 92.62 109 ARG A O 1
ATOM 776 N N . VAL A 1 110 ? 7.556 -2.101 -2.069 1.00 92.75 110 VAL A N 1
ATOM 777 C CA . VAL A 1 110 ? 6.596 -1.098 -1.615 1.00 92.75 110 VAL A CA 1
ATOM 778 C C . VAL A 1 110 ? 6.380 -1.184 -0.120 1.00 92.75 110 VAL A C 1
ATOM 780 O O . VAL A 1 110 ? 6.446 -2.257 0.483 1.00 92.75 110 VAL A O 1
ATOM 783 N N . ARG A 1 111 ? 6.068 -0.033 0.463 1.00 93.50 111 ARG A N 1
ATOM 784 C CA . ARG A 1 111 ? 5.464 0.066 1.785 1.00 93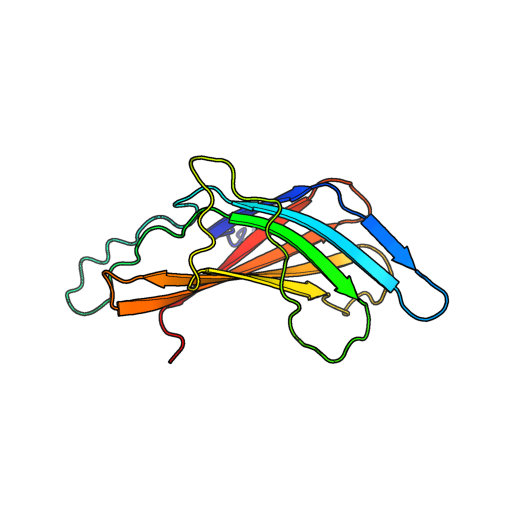.50 111 ARG A CA 1
ATOM 785 C C . ARG A 1 111 ? 4.070 0.638 1.635 1.00 93.50 111 ARG A C 1
ATOM 787 O O . ARG A 1 111 ? 3.875 1.583 0.876 1.00 93.50 111 ARG A O 1
ATOM 794 N N . VAL A 1 112 ? 3.128 0.080 2.374 1.00 94.50 112 VAL A N 1
ATOM 795 C CA . VAL A 1 112 ? 1.751 0.567 2.444 1.00 94.50 112 VAL A CA 1
ATOM 796 C C . VAL A 1 112 ? 1.455 0.899 3.900 1.00 94.50 112 VAL A C 1
ATOM 798 O O . VAL A 1 112 ? 1.875 0.167 4.800 1.00 94.50 112 VAL A O 1
ATOM 801 N N . SER A 1 113 ? 0.765 2.007 4.139 1.00 93.69 113 SER A N 1
ATOM 802 C CA . SER A 1 113 ? 0.269 2.392 5.456 1.00 93.69 113 SER A CA 1
ATOM 803 C C . SER A 1 113 ? -1.238 2.569 5.418 1.00 93.69 113 SER A C 1
ATOM 805 O O . SER A 1 113 ? -1.741 3.219 4.506 1.00 93.69 113 SER A O 1
ATOM 807 N N . HIS A 1 114 ? -1.932 2.072 6.433 1.00 92.12 114 HIS A N 1
ATOM 808 C CA . HIS A 1 114 ? -3.340 2.348 6.675 1.00 92.12 114 HIS A CA 1
ATOM 809 C C . HIS A 1 114 ? -3.478 3.025 8.038 1.00 92.12 114 HIS A C 1
ATOM 811 O O . HIS A 1 114 ? -3.119 2.451 9.067 1.00 92.12 114 HIS A O 1
ATOM 817 N N . THR A 1 115 ? -3.989 4.253 8.041 1.00 89.94 115 THR A N 1
ATOM 818 C CA . THR A 1 115 ? -4.315 5.010 9.251 1.00 89.94 115 THR A CA 1
ATOM 819 C C . THR A 1 115 ? -5.817 5.138 9.418 1.00 89.94 115 THR A C 1
ATOM 821 O O . THR A 1 115 ? -6.494 5.433 8.436 1.00 89.94 115 THR A O 1
ATOM 824 N N . TRP A 1 116 ? -6.324 4.974 10.639 1.00 87.25 116 TRP A N 1
ATOM 825 C CA . TRP A 1 116 ? -7.738 5.187 10.956 1.00 87.25 116 TRP A CA 1
ATOM 826 C C . TRP A 1 116 ? -7.928 5.832 12.330 1.00 87.25 116 TRP A C 1
ATOM 828 O O . TRP A 1 116 ? -7.079 5.689 13.216 1.00 87.25 116 TRP A O 1
ATOM 838 N N . TYR A 1 117 ? -9.044 6.536 12.518 1.00 83.56 117 TYR A N 1
ATOM 839 C CA . TYR A 1 117 ? -9.481 6.996 13.834 1.00 83.56 117 TYR A CA 1
ATOM 840 C C . TYR A 1 117 ? -10.405 5.978 14.495 1.00 83.56 117 TYR A C 1
ATOM 842 O O . TYR A 1 117 ? -11.329 5.443 13.886 1.00 83.56 117 TYR A O 1
ATOM 850 N N . ASP A 1 118 ? -10.151 5.739 15.771 1.00 78.38 118 ASP A N 1
ATOM 851 C CA . ASP A 1 118 ? -10.982 4.954 16.658 1.00 78.38 118 ASP A CA 1
ATOM 852 C C . ASP A 1 118 ? -11.731 5.905 17.590 1.00 78.38 118 ASP A C 1
ATOM 854 O O . ASP A 1 118 ? -11.182 6.378 18.586 1.00 78.38 118 ASP A O 1
ATOM 858 N N . GLY A 1 119 ? -12.992 6.189 17.257 1.00 72.94 119 GLY A N 1
ATOM 859 C CA . GLY A 1 119 ? -13.835 7.085 18.048 1.00 72.94 119 GLY A CA 1
ATOM 860 C C . GLY A 1 119 ? -14.150 6.560 19.450 1.00 72.94 119 GLY A C 1
ATOM 861 O O . GLY A 1 119 ? -14.383 7.362 20.350 1.00 72.94 119 GLY A O 1
ATOM 862 N N . ALA A 1 120 ? -14.117 5.241 19.664 1.00 73.12 120 ALA A N 1
ATOM 863 C CA . ALA A 1 120 ? -14.352 4.654 20.982 1.00 73.12 120 ALA A CA 1
ATOM 864 C C . ALA A 1 120 ? -13.130 4.824 21.898 1.00 73.12 120 ALA A C 1
ATOM 866 O O . ALA A 1 120 ? -13.285 5.124 23.081 1.00 73.12 120 ALA A O 1
ATOM 867 N N . ALA A 1 121 ? -11.921 4.672 21.350 1.00 72.38 121 ALA A N 1
ATOM 868 C CA . ALA A 1 121 ? -10.675 4.906 22.082 1.00 72.38 121 ALA A CA 1
ATOM 869 C C . ALA A 1 121 ? -10.224 6.376 22.079 1.00 72.38 121 ALA A C 1
ATOM 871 O O . ALA A 1 121 ? -9.301 6.735 22.809 1.00 72.38 121 ALA A O 1
ATOM 872 N N . GLY A 1 122 ? -10.829 7.218 21.237 1.00 75.88 122 GLY A N 1
ATOM 873 C CA . GLY A 1 122 ? -10.391 8.592 21.013 1.00 75.88 122 GLY A CA 1
ATOM 874 C C . GLY A 1 122 ? -9.000 8.695 20.376 1.00 75.88 122 GLY A C 1
ATOM 875 O O . GLY A 1 122 ? -8.333 9.712 20.551 1.00 75.88 122 GLY A O 1
ATOM 876 N N . ALA A 1 123 ? -8.541 7.660 19.663 1.00 78.62 123 ALA A N 1
ATOM 877 C CA . ALA A 1 123 ? -7.147 7.503 19.245 1.00 78.62 123 ALA A CA 1
ATOM 878 C C . ALA A 1 123 ? -6.997 7.306 17.730 1.00 78.62 123 ALA A C 1
ATOM 880 O O . ALA A 1 123 ? -7.863 6.742 17.066 1.00 78.62 123 ALA A O 1
ATOM 881 N N . ARG A 1 124 ? -5.857 7.735 17.174 1.00 83.12 124 ARG A N 1
ATOM 882 C CA . ARG A 1 124 ? -5.453 7.406 15.798 1.00 83.12 124 ARG A CA 1
ATOM 883 C C . ARG A 1 124 ? -4.529 6.201 15.787 1.00 83.12 124 ARG A C 1
ATOM 885 O O . ARG A 1 124 ? -3.569 6.149 16.556 1.00 83.12 124 ARG A O 1
ATOM 892 N N . TRP A 1 125 ? -4.793 5.278 14.876 1.00 84.56 125 TRP A N 1
ATOM 893 C CA . TRP A 1 125 ? -4.015 4.065 14.673 1.00 84.56 125 TRP A CA 1
ATOM 894 C C . TRP A 1 125 ? -3.327 4.088 13.313 1.00 84.56 125 TRP A C 1
ATOM 896 O O . TRP A 1 125 ? -3.828 4.688 12.363 1.00 84.56 125 TRP A O 1
ATOM 906 N N . ASN A 1 126 ? -2.174 3.428 13.221 1.00 87.75 126 ASN A N 1
ATOM 907 C CA . ASN A 1 126 ? -1.412 3.260 11.989 1.00 87.75 126 ASN A CA 1
ATOM 908 C C . ASN A 1 126 ? -0.888 1.828 11.874 1.00 87.75 126 ASN A C 1
ATOM 910 O O . ASN A 1 126 ? -0.135 1.363 12.733 1.00 87.75 126 ASN A O 1
ATOM 914 N N . ALA A 1 127 ? -1.250 1.161 10.788 1.00 89.81 127 ALA A N 1
ATOM 915 C CA . ALA A 1 127 ? -0.738 -0.131 10.373 1.00 89.81 127 ALA A CA 1
ATOM 916 C C . ALA A 1 127 ? 0.190 0.054 9.164 1.00 89.81 127 ALA A C 1
ATOM 918 O O . ALA A 1 127 ? -0.194 0.709 8.199 1.00 89.81 127 ALA A O 1
ATOM 919 N N . THR A 1 128 ? 1.390 -0.535 9.180 1.00 92.06 128 THR A N 1
ATOM 920 C CA . THR A 1 128 ? 2.278 -0.571 8.006 1.00 92.06 128 THR A CA 1
ATOM 921 C C . THR A 1 128 ? 2.643 -1.986 7.576 1.00 92.06 128 THR A C 1
ATOM 923 O O . THR A 1 128 ? 3.074 -2.801 8.402 1.00 92.06 128 THR A O 1
ATOM 926 N N . GLY A 1 129 ? 2.585 -2.234 6.269 1.00 92.81 129 GLY A N 1
ATOM 927 C CA . GLY A 1 129 ? 3.044 -3.469 5.647 1.00 92.81 129 GLY A CA 1
ATOM 928 C C . GLY A 1 129 ? 4.054 -3.240 4.528 1.00 92.81 129 GLY A C 1
ATOM 929 O O . GLY A 1 129 ? 4.126 -2.161 3.936 1.00 92.81 129 GLY A O 1
ATOM 930 N N . GLU A 1 130 ? 4.838 -4.276 4.245 1.00 94.19 130 GLU A N 1
ATOM 931 C CA . GLU A 1 130 ? 5.824 -4.298 3.165 1.00 94.19 130 GLU A CA 1
ATOM 932 C C . GLU A 1 130 ? 5.474 -5.389 2.156 1.00 94.19 130 GLU A C 1
ATOM 934 O O . GLU A 1 130 ? 5.128 -6.508 2.536 1.00 94.19 130 GLU A O 1
ATOM 939 N N . GLY A 1 131 ? 5.571 -5.065 0.872 1.00 93.25 131 GLY A N 1
ATOM 940 C CA . GLY A 1 131 ? 5.327 -6.003 -0.218 1.00 93.25 131 GLY A CA 1
ATOM 941 C C . GLY A 1 131 ? 6.399 -5.898 -1.290 1.00 93.25 131 GLY A C 1
ATOM 942 O O . GLY A 1 131 ? 7.129 -4.906 -1.384 1.00 93.25 131 GLY A O 1
ATOM 943 N N . SER A 1 132 ? 6.500 -6.936 -2.112 1.00 93.44 132 SER A N 1
ATOM 944 C CA . SER A 1 132 ? 7.391 -6.922 -3.264 1.00 93.44 132 SER A CA 1
ATOM 945 C C . SER A 1 132 ? 6.844 -7.751 -4.410 1.00 93.44 132 SER A C 1
ATOM 947 O O . SER A 1 132 ? 6.447 -8.892 -4.185 1.00 93.44 132 SER A O 1
ATOM 949 N N . SER A 1 133 ? 6.923 -7.221 -5.628 1.00 91.94 133 SER A N 1
ATOM 950 C CA . SER A 1 133 ? 6.602 -7.962 -6.849 1.00 91.94 133 SER A CA 1
ATOM 951 C C . SER A 1 133 ? 7.812 -8.017 -7.778 1.00 91.94 133 SER A C 1
ATOM 953 O O . SER A 1 133 ? 8.504 -7.022 -7.988 1.00 91.94 133 SER A O 1
ATOM 955 N N . ALA A 1 134 ? 8.069 -9.187 -8.359 1.00 91.50 134 ALA A N 1
ATOM 956 C CA . ALA A 1 134 ? 9.022 -9.361 -9.458 1.00 91.50 134 ALA A CA 1
ATOM 957 C C . ALA A 1 134 ? 8.345 -9.225 -10.840 1.00 91.50 134 ALA A C 1
ATOM 959 O O . ALA A 1 134 ? 8.861 -9.742 -11.826 1.00 91.50 134 ALA A O 1
ATOM 960 N N . GLY A 1 135 ? 7.183 -8.562 -10.902 1.00 84.94 135 GLY A N 1
ATOM 961 C CA . GLY A 1 135 ? 6.333 -8.467 -12.094 1.00 84.94 135 GLY A CA 1
ATOM 962 C C . GLY A 1 135 ? 5.141 -9.429 -12.091 1.00 84.94 135 GLY A C 1
ATOM 963 O O . GLY A 1 135 ? 4.437 -9.521 -13.089 1.00 84.94 135 GLY A O 1
ATOM 964 N N . ALA A 1 136 ? 4.901 -10.141 -10.985 1.00 91.81 136 ALA A N 1
ATOM 965 C CA . ALA A 1 136 ? 3.659 -10.881 -10.788 1.00 91.81 136 ALA A CA 1
ATOM 966 C C . ALA A 1 136 ? 2.494 -9.896 -10.618 1.00 91.81 136 ALA A C 1
ATOM 968 O O . ALA A 1 136 ? 2.670 -8.869 -9.957 1.00 91.81 136 ALA A O 1
ATOM 969 N N . ALA A 1 137 ? 1.335 -10.232 -11.195 1.00 93.12 137 ALA A N 1
ATOM 970 C CA . ALA A 1 137 ? 0.108 -9.442 -11.078 1.00 93.12 137 ALA A CA 1
ATOM 971 C C . ALA A 1 137 ? -0.357 -9.324 -9.618 1.00 93.12 137 ALA A C 1
ATOM 973 O O . ALA A 1 137 ? -0.798 -8.258 -9.201 1.00 93.12 137 ALA A O 1
ATOM 974 N N . ASP A 1 138 ? -0.153 -10.387 -8.839 1.00 96.50 138 ASP A N 1
ATOM 975 C CA . ASP A 1 138 ? -0.561 -10.459 -7.443 1.00 96.50 138 ASP A CA 1
ATOM 976 C C . ASP A 1 138 ? 0.654 -10.614 -6.528 1.00 96.50 138 ASP A C 1
ATOM 978 O O . ASP A 1 138 ? 1.629 -11.305 -6.857 1.00 96.50 138 ASP A O 1
ATOM 982 N N . PHE A 1 139 ? 0.600 -9.978 -5.362 1.00 96.44 139 PHE A N 1
ATOM 983 C CA . PHE A 1 139 ? 1.599 -10.132 -4.312 1.00 96.44 139 PHE A CA 1
ATOM 984 C C . PHE A 1 139 ? 1.014 -9.802 -2.940 1.00 96.44 139 PHE A C 1
ATOM 986 O O . PHE A 1 139 ? 0.009 -9.111 -2.798 1.00 96.44 139 PHE A O 1
ATOM 993 N N . GLU A 1 140 ? 1.677 -10.280 -1.894 1.00 96.12 140 GLU A N 1
ATOM 994 C CA . GLU A 1 140 ? 1.263 -10.003 -0.525 1.00 96.12 140 GLU A CA 1
ATOM 995 C C . GLU A 1 140 ? 1.999 -8.791 0.038 1.00 96.12 140 GLU A C 1
ATOM 997 O O . GLU A 1 140 ? 3.224 -8.669 -0.077 1.00 96.12 140 GLU A O 1
ATOM 1002 N N . VAL A 1 141 ? 1.251 -7.935 0.729 1.00 95.00 141 VAL A N 1
ATOM 1003 C CA . VAL A 1 141 ? 1.799 -6.892 1.592 1.00 95.00 141 VAL A CA 1
ATOM 1004 C C . VAL A 1 141 ? 1.685 -7.371 3.035 1.00 95.00 141 VAL A C 1
ATOM 1006 O O . VAL A 1 141 ? 0.596 -7.524 3.586 1.00 95.00 141 VAL A O 1
ATOM 1009 N N . ARG A 1 142 ? 2.825 -7.645 3.660 1.00 94.25 142 ARG A N 1
ATOM 1010 C CA . ARG A 1 142 ? 2.909 -8.265 4.984 1.00 94.25 142 ARG A CA 1
ATOM 1011 C C . ARG A 1 142 ? 3.084 -7.204 6.062 1.00 94.25 142 ARG A C 1
ATOM 1013 O O . ARG A 1 142 ? 4.051 -6.445 6.046 1.00 94.25 142 ARG A O 1
ATOM 1020 N N . GLY A 1 143 ? 2.147 -7.169 7.002 1.00 87.88 143 GLY A N 1
ATOM 1021 C CA . GLY A 1 143 ? 2.112 -6.242 8.127 1.00 87.88 143 GLY A CA 1
ATOM 1022 C C . GLY A 1 143 ? 3.215 -6.489 9.144 1.00 87.88 143 GLY A C 1
ATOM 1023 O O . GLY A 1 143 ? 3.380 -7.615 9.616 1.00 87.88 143 GLY A O 1
ATOM 1024 N N . THR A 1 144 ? 3.940 -5.438 9.523 1.00 81.69 144 THR A N 1
ATOM 1025 C CA . THR A 1 144 ? 5.072 -5.535 10.467 1.00 81.69 144 THR A CA 1
ATOM 1026 C C . THR A 1 144 ? 4.936 -4.628 11.682 1.00 81.69 144 THR A C 1
ATOM 1028 O O . THR A 1 144 ? 5.617 -4.848 12.684 1.00 81.69 144 THR A O 1
ATOM 1031 N N . ARG A 1 145 ? 4.059 -3.617 11.630 1.00 76.56 145 ARG A N 1
ATOM 1032 C CA . ARG A 1 145 ? 3.909 -2.645 12.716 1.00 76.56 145 ARG A CA 1
ATOM 1033 C C . ARG A 1 145 ? 2.471 -2.160 12.858 1.00 76.56 145 ARG A C 1
ATOM 1035 O O . ARG A 1 145 ? 1.782 -1.941 11.860 1.00 76.56 145 ARG A O 1
ATOM 1042 N N . LEU A 1 146 ? 2.077 -1.961 14.113 1.00 78.81 146 LEU A N 1
ATOM 1043 C CA . LEU A 1 146 ? 0.903 -1.214 14.543 1.00 78.81 146 LEU A CA 1
ATOM 1044 C C . LEU A 1 146 ? 1.362 -0.155 15.551 1.00 78.81 146 LEU A C 1
ATOM 1046 O O . LEU A 1 146 ? 2.111 -0.474 16.476 1.00 78.81 146 LEU A O 1
ATOM 1050 N N . VAL A 1 147 ? 0.945 1.093 15.361 1.00 74.00 147 VAL A N 1
ATOM 1051 C CA . VAL A 1 147 ? 1.180 2.201 16.295 1.00 74.00 147 VAL A CA 1
ATOM 1052 C C . VAL A 1 147 ? -0.172 2.799 16.651 1.00 74.00 147 VAL A C 1
ATOM 1054 O O . VAL A 1 147 ? -0.886 3.255 15.761 1.00 74.00 147 VAL A O 1
ATOM 1057 N N . GLY A 1 148 ? -0.526 2.769 17.932 1.00 64.62 148 GLY A N 1
ATOM 1058 C CA . GLY A 1 148 ? -1.572 3.627 18.476 1.00 64.62 148 GLY A CA 1
ATOM 1059 C C . GLY A 1 148 ? -0.928 4.936 18.906 1.00 64.62 148 GLY A C 1
ATOM 1060 O O . GLY A 1 148 ? 0.145 4.892 19.499 1.00 64.62 148 GLY A O 1
ATOM 1061 N N . GLU A 1 149 ? -1.575 6.054 18.589 1.00 53.19 149 GLU A N 1
ATOM 1062 C CA . GLU A 1 149 ? -1.162 7.435 18.866 1.00 53.19 149 GLU A CA 1
ATOM 1063 C C . GLU A 1 149 ? -0.365 8.101 17.726 1.00 53.19 149 GLU A C 1
ATOM 1065 O O . GLU A 1 149 ? 0.855 7.999 17.600 1.00 53.19 149 GLU A O 1
ATOM 1070 N N . VAL A 1 150 ? -1.101 8.824 16.877 1.00 50.12 150 VAL A N 1
ATOM 1071 C CA . VAL A 1 150 ? -0.566 9.933 16.077 1.00 50.12 150 VAL A CA 1
ATOM 1072 C C . VAL A 1 150 ? -1.169 11.193 16.691 1.00 50.12 150 VAL A C 1
ATOM 1074 O O . VAL A 1 150 ? -2.336 11.492 16.429 1.00 50.12 150 VAL A O 1
ATOM 1077 N N . THR A 1 151 ? -0.420 11.830 17.594 1.00 44.16 151 THR A N 1
ATOM 1078 C CA . THR A 1 151 ? -0.752 13.141 18.174 1.00 44.16 151 THR A CA 1
ATOM 1079 C C . THR A 1 151 ? -0.663 14.252 17.136 1.00 44.16 151 THR A C 1
ATOM 1081 O O . THR A 1 151 ? 0.153 14.130 16.191 1.00 44.16 151 THR A O 1
#

pLDDT: mean 78.29, std 18.31, range [29.5, 97.06]